Protein AF-A0ABD3ZA60-F1 (afdb_monomer_lite)

Organism: NCBI:txid910996

InterPro domains:
  IPR058008 Phage tail protein, C-terminal domain [PF25670] (2-77)

Radius of gyration: 14.77 Å; chains: 1; bounding box: 44×27×37 Å

Secondary structure (DSSP, 8-state):
---PPPS-TTSSGGGTT----B-TTS-BSEEEEEEE-TTS-EEEEEEE---TTS-GGGS---TT--TT-B-PPPTT-

Foldseek 3Di:
DDDDQDLDCPPCPPQSVDDADADPVRHGQWDWDWDQDPVRDIDIWIFGAFPPVDDPVPGNDDPPHDGRHTDDDDPPD

pLDDT: mean 78.67, std 17.87, range [32.47, 95.44]

Sequence (77 aa):
NILGPHSDKAWGGIDGGFEIPKDRNGQRLLWLDYEVDADGSILVKTYHRTYPEAPAFARNIKDGYEESDPIDIPSDQ

Structure (mmCIF, N/CA/C/O backbone):
data_AF-A0ABD3ZA60-F1
#
_entry.id   AF-A0ABD3ZA60-F1
#
loop_
_atom_site.group_PDB
_atom_site.id
_atom_site.type_symbol
_atom_site.label_atom_id
_atom_site.label_alt_id
_atom_site.label_comp_id
_atom_site.label_asym_id
_atom_site.label_entity_id
_atom_site.label_seq_id
_atom_site.pdbx_PDB_ins_code
_atom_site.Cartn_x
_atom_site.Cartn_y
_atom_site.Cartn_z
_atom_site.occupancy
_atom_site.B_iso_or_equiv
_atom_site.auth_seq_id
_atom_site.auth_comp_id
_atom_site.auth_asym_id
_atom_site.auth_atom_id
_atom_site.pdbx_PDB_model_num
ATOM 1 N N . ASN A 1 1 ? 29.820 -5.953 -4.722 1.00 35.88 1 ASN A N 1
ATOM 2 C CA . ASN A 1 1 ? 29.195 -6.147 -6.043 1.00 35.88 1 ASN A CA 1
ATOM 3 C C . ASN A 1 1 ? 27.697 -6.008 -5.832 1.00 35.88 1 ASN A C 1
ATOM 5 O O . ASN A 1 1 ? 27.101 -6.927 -5.290 1.00 35.88 1 ASN A O 1
ATOM 9 N N . ILE A 1 2 ? 27.138 -4.820 -6.063 1.00 32.47 2 ILE A N 1
ATOM 10 C CA . ILE A 1 2 ? 25.704 -4.574 -5.859 1.00 32.47 2 ILE A CA 1
ATOM 11 C C . ILE A 1 2 ? 25.021 -4.999 -7.156 1.00 32.47 2 ILE A C 1
ATOM 13 O O . ILE A 1 2 ? 25.199 -4.356 -8.187 1.00 32.47 2 ILE A O 1
ATOM 17 N N . LEU A 1 3 ? 24.331 -6.136 -7.112 1.00 46.00 3 LEU A N 1
ATOM 18 C CA . LEU A 1 3 ? 23.486 -6.605 -8.202 1.00 46.00 3 LEU A CA 1
ATOM 19 C C . LEU A 1 3 ? 22.217 -5.747 -8.173 1.00 46.00 3 LEU A C 1
ATOM 21 O O . LEU A 1 3 ? 21.384 -5.907 -7.286 1.00 46.00 3 LEU A O 1
ATOM 25 N N . GLY A 1 4 ? 22.126 -4.782 -9.089 1.00 51.06 4 GLY A N 1
ATOM 26 C CA . GLY A 1 4 ? 20.880 -4.065 -9.351 1.00 51.06 4 GLY A CA 1
ATOM 27 C C . GLY A 1 4 ? 19.819 -5.016 -9.924 1.00 51.06 4 GLY A C 1
ATOM 28 O O . GLY A 1 4 ? 20.186 -6.050 -10.493 1.00 51.06 4 GLY A O 1
ATOM 29 N N . PRO A 1 5 ? 18.521 -4.701 -9.762 1.00 46.34 5 PRO A N 1
ATOM 30 C CA . PRO A 1 5 ? 17.430 -5.551 -10.226 1.00 46.34 5 PRO A CA 1
ATOM 31 C C . PRO A 1 5 ? 17.563 -5.786 -11.734 1.00 46.34 5 PRO A C 1
ATOM 33 O O . PRO A 1 5 ? 17.549 -4.854 -12.535 1.00 46.34 5 PRO A O 1
ATOM 36 N N . HIS A 1 6 ? 17.758 -7.046 -12.118 1.00 47.41 6 HIS A N 1
ATOM 37 C CA . HIS A 1 6 ? 17.781 -7.452 -13.514 1.00 47.41 6 HIS A CA 1
ATOM 38 C C . HIS A 1 6 ? 16.333 -7.666 -13.972 1.00 47.41 6 HIS A C 1
ATOM 40 O O . HIS A 1 6 ? 15.571 -8.342 -13.287 1.00 47.41 6 HIS A O 1
ATOM 46 N N . SER A 1 7 ? 15.978 -7.066 -15.111 1.00 48.53 7 SER A N 1
ATOM 47 C CA . SER A 1 7 ? 14.641 -6.919 -15.724 1.00 48.53 7 SER A CA 1
ATOM 48 C C . SER A 1 7 ? 13.925 -8.234 -16.117 1.00 48.53 7 SER A C 1
ATOM 50 O O . SER A 1 7 ? 13.044 -8.254 -16.973 1.00 48.53 7 SER A O 1
ATOM 52 N N . ASP A 1 8 ? 14.281 -9.369 -15.517 1.00 45.31 8 ASP A N 1
ATOM 53 C CA . ASP A 1 8 ? 13.625 -10.641 -15.801 1.00 45.31 8 ASP A CA 1
ATOM 54 C C . ASP A 1 8 ? 12.560 -10.945 -14.735 1.00 45.31 8 ASP A C 1
ATOM 56 O O . ASP A 1 8 ? 12.856 -11.061 -13.542 1.00 45.31 8 ASP A O 1
ATOM 60 N N . LYS A 1 9 ? 11.303 -11.121 -15.169 1.00 47.59 9 LYS A N 1
ATOM 61 C CA . LYS A 1 9 ? 10.128 -11.459 -14.330 1.00 47.59 9 LYS A CA 1
ATOM 62 C C . LYS A 1 9 ? 10.271 -12.802 -13.582 1.00 47.59 9 LYS A C 1
ATOM 64 O O . LYS A 1 9 ? 9.354 -13.227 -12.885 1.00 47.59 9 LYS A O 1
ATOM 69 N N . ALA A 1 10 ? 11.406 -13.481 -13.729 1.00 45.56 10 ALA A N 1
ATOM 70 C CA . ALA A 1 10 ? 11.692 -14.806 -13.204 1.00 45.56 10 ALA A CA 1
ATOM 71 C C . ALA A 1 10 ? 12.193 -14.848 -11.742 1.00 45.56 10 ALA A C 1
ATOM 73 O O . ALA A 1 10 ? 12.224 -15.936 -11.174 1.00 45.56 10 ALA A O 1
ATOM 74 N N . TRP A 1 11 ? 12.570 -13.727 -11.105 1.00 46.22 11 TRP A N 1
ATOM 75 C CA . TRP A 1 11 ? 13.243 -13.766 -9.784 1.00 46.22 11 TRP A CA 1
ATOM 76 C C . TRP A 1 11 ? 12.441 -13.245 -8.575 1.00 46.22 11 TRP A C 1
ATOM 78 O O . TRP A 1 11 ? 12.917 -13.360 -7.449 1.00 46.22 11 TRP A O 1
ATOM 88 N N . GLY A 1 12 ? 11.223 -12.725 -8.766 1.00 48.88 12 GLY A N 1
ATOM 89 C CA . GLY A 1 12 ? 10.475 -12.030 -7.703 1.00 48.88 12 GLY A CA 1
ATOM 90 C C . GLY A 1 12 ? 9.061 -12.537 -7.394 1.00 48.88 12 GLY A C 1
ATOM 91 O O . GLY A 1 12 ? 8.388 -11.980 -6.528 1.00 48.88 12 GLY A O 1
ATOM 92 N N . GLY A 1 13 ? 8.586 -13.565 -8.105 1.00 51.41 13 GLY A N 1
ATOM 93 C CA . GLY A 1 13 ? 7.168 -13.945 -8.089 1.00 51.41 13 GLY A CA 1
ATOM 94 C C . GLY A 1 13 ? 6.265 -12.875 -8.725 1.00 51.41 13 GLY A C 1
ATOM 95 O O . GLY A 1 13 ? 6.753 -11.957 -9.379 1.00 51.41 13 GLY A O 1
ATOM 96 N N . ILE A 1 14 ? 4.943 -12.992 -8.537 1.00 53.84 14 ILE A N 1
ATOM 97 C CA . ILE A 1 14 ? 3.930 -12.052 -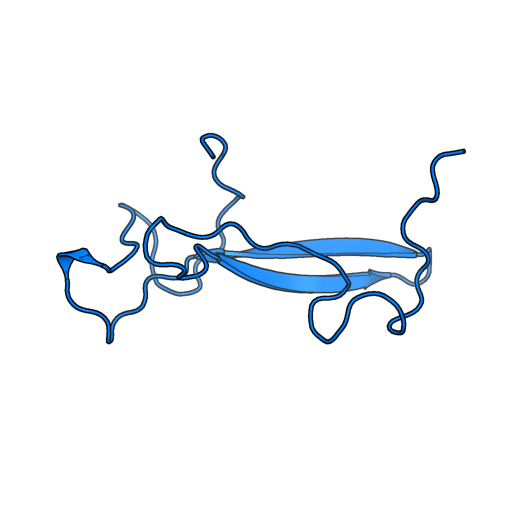9.076 1.00 53.84 14 ILE A CA 1
ATOM 98 C C . ILE A 1 14 ? 4.214 -10.583 -8.706 1.00 53.84 14 ILE A C 1
ATOM 100 O O . ILE A 1 14 ? 3.869 -9.693 -9.473 1.00 53.84 14 ILE A O 1
ATOM 104 N N . ASP A 1 15 ? 4.884 -10.348 -7.575 1.00 57.78 15 ASP A N 1
ATOM 105 C CA . ASP A 1 15 ? 5.144 -9.018 -7.017 1.00 57.78 15 ASP A CA 1
ATOM 106 C C . ASP A 1 15 ? 6.524 -8.443 -7.430 1.00 57.78 15 ASP A C 1
ATOM 108 O O . ASP A 1 15 ? 6.975 -7.464 -6.847 1.00 57.78 15 ASP A O 1
ATOM 112 N N . GLY A 1 16 ? 7.255 -9.049 -8.379 1.00 63.56 16 GLY A N 1
ATOM 113 C CA . GLY A 1 16 ? 8.500 -8.468 -8.920 1.00 63.56 16 GLY A CA 1
ATOM 114 C C . GLY A 1 16 ? 9.683 -8.366 -7.940 1.00 63.56 16 GLY A C 1
ATOM 115 O O . GLY A 1 16 ? 10.683 -7.730 -8.259 1.00 63.56 16 GLY A O 1
ATOM 116 N N . GLY A 1 17 ? 9.602 -9.011 -6.769 1.00 69.62 17 GLY A N 1
ATOM 117 C CA . GLY A 1 17 ? 10.643 -8.981 -5.733 1.00 69.62 17 GLY A CA 1
ATOM 118 C C . GLY A 1 17 ? 10.512 -7.816 -4.748 1.00 69.62 17 GLY A C 1
ATOM 119 O O . GLY A 1 17 ? 11.390 -7.641 -3.904 1.00 69.62 17 GLY A O 1
ATOM 120 N N . PHE A 1 18 ? 9.426 -7.040 -4.825 1.00 73.62 18 PHE A N 1
ATOM 121 C CA . PHE A 1 18 ? 9.107 -6.006 -3.845 1.00 73.62 18 PHE A CA 1
ATOM 122 C C . PHE A 1 18 ? 8.531 -6.618 -2.562 1.00 73.62 18 PHE A C 1
ATOM 124 O O . PHE A 1 18 ? 7.650 -7.479 -2.603 1.00 73.62 18 PHE A O 1
ATOM 131 N N . GLU A 1 19 ? 8.980 -6.131 -1.406 1.00 80.75 19 GLU A N 1
ATOM 132 C CA . GLU A 1 19 ? 8.338 -6.420 -0.124 1.00 80.75 19 GLU A CA 1
ATOM 133 C C . GLU A 1 19 ? 7.419 -5.256 0.261 1.00 80.75 19 GLU A C 1
ATOM 135 O O . GLU A 1 19 ? 7.870 -4.133 0.474 1.00 80.75 19 GLU A O 1
ATOM 140 N N . ILE A 1 20 ? 6.110 -5.521 0.326 1.00 84.44 20 ILE A N 1
ATOM 141 C CA . ILE A 1 20 ? 5.116 -4.515 0.717 1.00 84.44 20 ILE A CA 1
ATOM 142 C C . ILE A 1 20 ? 5.049 -4.443 2.249 1.00 84.44 20 ILE A C 1
ATOM 144 O O . ILE A 1 20 ? 4.841 -5.494 2.870 1.00 84.44 20 ILE A O 1
ATOM 148 N N . PRO A 1 21 ? 5.143 -3.239 2.853 1.00 84.75 21 PRO A N 1
ATOM 149 C CA . PRO A 1 21 ? 4.982 -3.052 4.289 1.00 84.75 21 PRO A CA 1
ATOM 150 C C . PRO A 1 21 ? 3.678 -3.654 4.813 1.00 84.75 21 PRO A C 1
ATOM 152 O O . PRO A 1 21 ? 2.625 -3.590 4.162 1.00 84.75 21 PRO A O 1
ATOM 155 N N . LYS A 1 22 ? 3.754 -4.244 6.006 1.00 88.50 22 LYS A N 1
ATOM 156 C CA . LYS A 1 22 ? 2.625 -4.909 6.655 1.00 88.50 22 LYS A CA 1
ATOM 157 C C . LYS A 1 22 ? 2.364 -4.296 8.017 1.00 88.50 22 LYS A C 1
ATOM 159 O O . LYS A 1 22 ? 3.294 -3.991 8.755 1.00 88.50 22 LYS A O 1
ATOM 164 N N . ASP A 1 23 ? 1.091 -4.196 8.361 1.00 84.94 23 ASP A N 1
ATOM 165 C CA . ASP A 1 23 ? 0.663 -3.888 9.717 1.00 84.94 23 ASP A CA 1
ATOM 166 C C . ASP A 1 23 ? 0.967 -5.067 10.667 1.00 84.94 23 ASP A C 1
ATOM 168 O O . ASP A 1 23 ? 1.223 -6.202 10.248 1.00 84.94 23 ASP A O 1
ATOM 172 N N . ARG A 1 24 ? 0.877 -4.823 11.977 1.00 85.00 24 ARG A N 1
ATOM 173 C CA . ARG A 1 24 ? 1.038 -5.805 13.062 1.00 85.00 24 ARG A CA 1
ATOM 174 C C . ARG A 1 24 ? 0.099 -7.004 12.934 1.00 85.00 24 ARG A C 1
ATOM 176 O O . ARG A 1 24 ? 0.402 -8.074 13.452 1.00 85.00 24 ARG A O 1
ATOM 183 N N . ASN A 1 25 ? -1.039 -6.832 12.263 1.00 84.88 25 ASN A N 1
ATOM 184 C CA . ASN A 1 25 ? -2.002 -7.899 11.982 1.00 84.88 25 ASN A CA 1
ATOM 185 C C . ASN A 1 25 ? -1.654 -8.726 10.718 1.00 84.88 25 ASN A C 1
ATOM 187 O O . ASN A 1 25 ? -2.391 -9.647 10.367 1.00 84.88 25 ASN A O 1
ATOM 191 N N . GLY A 1 26 ? -0.549 -8.410 10.033 1.00 87.44 26 GLY A N 1
ATOM 192 C CA . GLY A 1 26 ? -0.074 -9.084 8.823 1.00 87.44 26 GLY A CA 1
ATOM 193 C C . GLY A 1 26 ? -0.709 -8.598 7.515 1.00 87.44 26 GLY A C 1
ATOM 194 O O . GLY A 1 26 ? -0.330 -9.079 6.443 1.00 87.44 26 GLY A O 1
ATOM 195 N N . GLN A 1 27 ? -1.652 -7.658 7.572 1.00 89.88 27 GLN A N 1
ATOM 196 C CA . GLN A 1 27 ? -2.260 -7.052 6.392 1.00 89.88 27 GLN A CA 1
ATOM 197 C C . GLN A 1 27 ? -1.287 -6.090 5.706 1.00 89.88 27 GLN A C 1
ATOM 199 O O . GLN A 1 27 ? -0.506 -5.408 6.360 1.00 89.88 27 GLN A O 1
ATOM 204 N N . ARG A 1 28 ? -1.323 -6.034 4.372 1.00 90.06 28 ARG A N 1
ATOM 205 C CA . ARG A 1 28 ? -0.467 -5.143 3.579 1.00 90.06 28 ARG A CA 1
ATOM 206 C C . ARG A 1 28 ? -1.020 -3.722 3.649 1.00 90.06 28 ARG A C 1
ATOM 208 O O . ARG A 1 28 ? -2.205 -3.530 3.417 1.00 90.06 28 ARG A O 1
ATOM 215 N N . LEU A 1 29 ? -0.172 -2.732 3.893 1.00 90.00 29 LEU A N 1
ATOM 216 C CA . LEU A 1 29 ? -0.615 -1.339 4.046 1.00 90.00 29 LEU A CA 1
ATOM 217 C C . LEU A 1 29 ? -0.976 -0.658 2.717 1.00 90.00 29 LEU A C 1
ATOM 219 O O . LEU A 1 29 ? -1.658 0.365 2.710 1.00 90.00 29 LEU A O 1
ATOM 223 N N . LEU A 1 30 ? -0.508 -1.221 1.602 1.00 91.56 30 LEU A N 1
ATOM 224 C CA . LEU A 1 30 ? -0.585 -0.625 0.274 1.00 91.56 30 LEU A CA 1
ATOM 225 C C . LEU A 1 30 ? -0.958 -1.673 -0.780 1.00 91.56 30 LEU A C 1
ATOM 227 O O . LEU A 1 30 ? -0.671 -2.871 -0.637 1.00 91.56 30 LEU A O 1
ATOM 231 N N . TRP A 1 31 ? -1.550 -1.200 -1.868 1.00 91.81 31 TRP A N 1
ATOM 232 C CA . TRP A 1 31 ? -1.469 -1.859 -3.166 1.00 91.81 31 TRP A CA 1
ATOM 233 C C . TRP A 1 31 ? -0.203 -1.396 -3.877 1.00 91.81 31 TRP A C 1
ATOM 235 O O . TRP A 1 31 ? 0.177 -0.233 -3.759 1.00 91.81 31 TRP A O 1
ATOM 245 N N . LEU A 1 32 ? 0.439 -2.304 -4.607 1.00 90.69 32 LEU A N 1
ATOM 246 C CA . LEU A 1 32 ? 1.610 -2.005 -5.419 1.00 90.69 32 LEU A CA 1
ATOM 247 C C . LEU A 1 32 ? 1.321 -2.457 -6.842 1.00 90.69 32 LEU A C 1
ATOM 249 O O . LEU A 1 32 ? 0.953 -3.611 -7.061 1.00 90.69 32 LEU A O 1
ATOM 253 N N . ASP A 1 33 ? 1.504 -1.535 -7.772 1.00 89.69 33 ASP A N 1
ATOM 254 C CA . ASP A 1 33 ? 1.579 -1.793 -9.201 1.00 89.69 33 ASP A CA 1
ATOM 255 C C . ASP A 1 33 ? 2.957 -1.350 -9.702 1.00 89.69 33 ASP A C 1
ATOM 257 O O . ASP A 1 33 ? 3.579 -0.449 -9.123 1.00 89.69 33 ASP A O 1
ATOM 261 N N . TYR A 1 34 ? 3.465 -1.998 -10.744 1.00 87.88 34 TYR A N 1
ATOM 262 C CA . TYR A 1 34 ? 4.763 -1.648 -11.303 1.00 87.88 34 TYR A CA 1
ATOM 263 C C . TYR A 1 34 ? 4.838 -1.884 -12.807 1.00 87.88 34 TYR A C 1
ATOM 265 O O . TYR A 1 34 ? 4.318 -2.858 -13.352 1.00 87.88 34 TYR A O 1
ATOM 273 N N . GLU A 1 35 ? 5.569 -0.998 -13.470 1.00 87.06 35 GLU A N 1
ATOM 274 C CA . GLU A 1 35 ? 5.877 -1.077 -14.892 1.00 87.06 35 GLU A CA 1
ATOM 275 C C . GLU A 1 35 ? 7.394 -1.112 -15.065 1.00 87.06 35 GLU A C 1
ATOM 277 O O . GLU A 1 35 ? 8.132 -0.460 -14.326 1.00 87.06 35 GLU A O 1
ATOM 282 N N . VAL A 1 36 ? 7.861 -1.914 -16.020 1.00 85.00 36 VAL A N 1
ATOM 283 C CA . VAL A 1 36 ? 9.278 -2.000 -16.378 1.00 85.00 36 VAL A CA 1
ATOM 284 C C . VAL A 1 36 ? 9.430 -1.439 -17.779 1.00 85.00 36 VAL A C 1
ATOM 286 O O . VAL A 1 36 ? 8.853 -1.982 -18.727 1.00 85.00 36 VAL A O 1
ATOM 289 N N . ASP A 1 37 ? 10.191 -0.360 -17.896 1.00 86.69 37 ASP A N 1
ATOM 290 C CA . ASP A 1 37 ? 10.447 0.308 -19.163 1.00 86.69 37 ASP A CA 1
ATOM 291 C C . ASP A 1 37 ? 11.495 -0.445 -19.991 1.00 86.69 37 ASP A C 1
ATOM 293 O O . ASP A 1 37 ? 12.247 -1.296 -19.506 1.00 86.69 37 ASP A O 1
ATOM 297 N N . ALA A 1 38 ? 11.553 -0.132 -21.287 1.00 87.06 38 ALA A N 1
ATOM 298 C CA . ALA A 1 38 ? 12.446 -0.803 -22.233 1.00 87.06 38 ALA A CA 1
ATOM 299 C C . ALA A 1 38 ? 13.942 -0.617 -21.907 1.00 87.06 38 ALA A C 1
ATOM 301 O O . ALA A 1 38 ? 14.764 -1.437 -22.315 1.00 87.06 38 ALA A O 1
ATOM 302 N N . ASP A 1 39 ? 14.296 0.444 -21.179 1.00 89.12 39 ASP A N 1
ATOM 303 C CA . ASP A 1 39 ? 15.653 0.709 -20.692 1.00 89.12 39 ASP A CA 1
ATOM 304 C C . ASP A 1 39 ? 15.979 -0.024 -19.376 1.00 89.12 39 ASP A C 1
ATOM 306 O O . ASP A 1 39 ? 17.105 0.057 -18.879 1.00 89.12 39 ASP A O 1
ATOM 310 N N . GLY A 1 40 ? 15.016 -0.774 -18.832 1.00 81.19 40 GLY A N 1
ATOM 311 C CA . GLY A 1 40 ? 15.131 -1.502 -17.574 1.00 81.19 40 GLY A CA 1
ATOM 312 C C . GLY A 1 40 ? 14.850 -0.657 -16.332 1.00 81.19 40 GLY A C 1
ATOM 313 O O . GLY A 1 40 ? 15.023 -1.172 -15.225 1.00 81.19 40 GLY A O 1
ATOM 314 N N . SER A 1 41 ? 14.429 0.603 -16.477 1.00 84.94 41 SER A N 1
ATOM 315 C CA . SER A 1 41 ? 13.922 1.380 -15.345 1.00 84.94 41 SER A CA 1
ATOM 316 C C . SER A 1 41 ? 12.569 0.840 -14.870 1.00 84.94 41 SER A C 1
ATOM 318 O O . SER A 1 41 ? 11.846 0.170 -15.608 1.00 84.94 41 SER A O 1
ATOM 320 N N . ILE A 1 42 ? 12.266 1.056 -13.587 1.00 85.31 42 ILE A N 1
ATOM 321 C CA . ILE A 1 42 ? 11.054 0.537 -12.949 1.00 85.31 42 ILE A CA 1
ATOM 322 C C . ILE A 1 42 ? 10.260 1.708 -12.386 1.00 85.31 42 ILE A C 1
ATOM 324 O O . ILE A 1 42 ? 10.753 2.440 -11.525 1.00 85.31 42 ILE A O 1
ATOM 328 N N . LEU A 1 43 ? 9.018 1.847 -12.841 1.00 88.31 43 LEU A N 1
ATOM 329 C CA . LEU A 1 43 ? 8.040 2.756 -12.267 1.00 88.31 43 LEU A CA 1
ATOM 330 C C . LEU A 1 43 ? 7.206 1.994 -11.240 1.00 88.31 43 LEU A C 1
ATOM 332 O O . LEU A 1 43 ? 6.489 1.062 -11.592 1.00 88.31 43 LEU A O 1
ATOM 336 N N . VAL A 1 44 ? 7.281 2.410 -9.977 1.00 88.38 44 VAL A N 1
ATOM 337 C CA . VAL A 1 44 ? 6.474 1.848 -8.887 1.00 88.38 44 VAL A CA 1
ATOM 338 C C . VAL A 1 44 ? 5.329 2.802 -8.570 1.00 88.38 44 VAL A C 1
ATOM 340 O O . VAL A 1 44 ? 5.548 4.001 -8.400 1.00 88.38 44 VAL A O 1
ATOM 343 N N . LYS A 1 45 ? 4.111 2.266 -8.478 1.00 91.00 45 LYS A N 1
ATOM 344 C CA . LYS A 1 45 ? 2.896 3.001 -8.116 1.00 91.00 45 LYS A CA 1
ATOM 345 C C . LYS A 1 45 ? 2.288 2.359 -6.876 1.00 91.00 45 LYS A C 1
ATOM 347 O O . LYS A 1 45 ? 2.056 1.150 -6.843 1.00 91.00 45 LYS A O 1
ATOM 352 N N . THR A 1 46 ? 2.027 3.164 -5.859 1.00 92.06 46 THR A N 1
ATOM 353 C CA . THR A 1 46 ? 1.465 2.707 -4.588 1.00 92.06 46 THR A CA 1
ATOM 354 C C . THR A 1 46 ? 0.119 3.358 -4.328 1.00 92.06 46 THR A C 1
ATOM 356 O O . THR A 1 46 ? -0.084 4.542 -4.604 1.00 92.06 46 THR A O 1
ATOM 359 N N . TYR A 1 47 ? -0.808 2.569 -3.792 1.00 93.88 47 TYR A N 1
ATOM 360 C CA . TYR A 1 47 ? -2.170 3.016 -3.521 1.00 93.88 47 TYR A CA 1
ATOM 361 C C . TYR A 1 47 ? -2.616 2.608 -2.123 1.00 93.88 47 TYR A C 1
ATOM 363 O O . TYR A 1 47 ? -2.200 1.570 -1.598 1.00 93.88 47 TYR A O 1
ATOM 371 N N . HIS A 1 48 ? -3.468 3.429 -1.519 1.00 94.44 48 HIS A N 1
ATOM 372 C CA . HIS A 1 48 ? -3.979 3.215 -0.178 1.00 94.44 48 HIS A CA 1
ATOM 373 C C . HIS A 1 48 ? -4.867 1.970 -0.128 1.00 94.44 48 HIS A C 1
ATOM 375 O O . HIS A 1 48 ? -5.670 1.713 -1.025 1.00 94.44 48 HIS A O 1
ATOM 381 N N . ARG A 1 49 ? -4.706 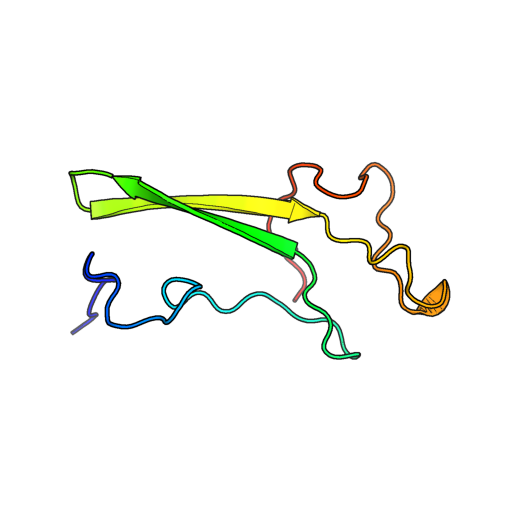1.179 0.934 1.00 93.88 49 ARG A N 1
ATOM 382 C CA . ARG A 1 49 ? -5.432 -0.071 1.148 1.00 93.88 49 ARG A CA 1
ATOM 383 C C . ARG A 1 49 ? -6.038 -0.075 2.543 1.00 93.88 49 ARG A C 1
ATOM 385 O O . ARG A 1 49 ? -5.305 -0.128 3.526 1.00 93.88 49 ARG A O 1
ATOM 392 N N . THR A 1 50 ? -7.364 -0.047 2.609 1.00 93.12 50 THR A N 1
ATOM 393 C CA . THR A 1 50 ? -8.177 0.195 3.812 1.00 93.12 50 THR A CA 1
ATOM 394 C C . THR A 1 50 ? -8.762 -1.075 4.431 1.00 93.12 50 THR A C 1
ATOM 396 O O . THR A 1 50 ? -8.979 -1.111 5.642 1.00 93.12 50 THR A O 1
ATOM 399 N N . TYR A 1 51 ? -8.997 -2.124 3.630 1.00 92.56 51 TYR A N 1
ATOM 400 C CA . TYR A 1 51 ? -9.702 -3.358 4.022 1.00 92.56 51 TYR A CA 1
ATOM 401 C C . TYR A 1 51 ? -11.116 -3.116 4.592 1.00 92.56 51 TYR A C 1
ATOM 403 O O . TYR A 1 51 ? -11.369 -3.401 5.765 1.00 92.56 51 TYR A O 1
ATOM 411 N N . PRO A 1 52 ? -12.087 -2.657 3.781 1.00 90.31 52 PRO A N 1
ATOM 412 C CA . PRO A 1 52 ? -13.424 -2.295 4.268 1.00 90.31 52 PRO A CA 1
ATOM 413 C C . PRO A 1 52 ? -14.180 -3.463 4.925 1.00 90.31 52 PRO A C 1
ATOM 415 O O . PRO A 1 52 ? -14.951 -3.253 5.859 1.00 90.31 52 PRO A O 1
ATOM 418 N N . GLU A 1 53 ? -13.905 -4.701 4.518 1.00 90.50 53 GLU A N 1
ATOM 419 C CA . GLU A 1 53 ? -14.519 -5.907 5.093 1.00 90.50 53 GLU A CA 1
ATOM 420 C C . GLU A 1 53 ? -13.892 -6.343 6.434 1.00 90.50 53 GLU A C 1
ATOM 422 O O . GLU A 1 53 ? -14.428 -7.212 7.122 1.00 90.50 53 GLU A O 1
ATOM 427 N N . ALA A 1 54 ? -12.760 -5.757 6.842 1.00 90.94 54 ALA A N 1
ATOM 428 C CA . ALA A 1 54 ? -12.147 -6.044 8.136 1.00 90.94 54 ALA A CA 1
ATOM 429 C C . ALA A 1 54 ? -12.913 -5.356 9.287 1.00 90.94 54 ALA A C 1
ATOM 431 O O . ALA A 1 54 ? -13.584 -4.337 9.072 1.00 90.94 54 ALA A O 1
ATOM 432 N N . PRO A 1 55 ? -12.802 -5.859 10.534 1.00 93.00 55 PRO A N 1
ATOM 433 C CA . PRO A 1 55 ? -13.305 -5.156 11.712 1.00 93.00 55 PRO A CA 1
ATOM 434 C C . PRO A 1 55 ? -12.756 -3.729 11.787 1.00 93.00 55 PRO A C 1
ATOM 436 O O . PRO A 1 55 ? -11.582 -3.519 11.503 1.00 93.00 55 PRO A O 1
ATOM 439 N N . ALA A 1 56 ? -13.568 -2.761 12.226 1.00 91.62 56 ALA A N 1
ATOM 440 C CA . ALA A 1 56 ? -13.216 -1.335 12.186 1.00 91.62 56 ALA A CA 1
ATOM 441 C C . ALA A 1 56 ? -11.857 -0.996 12.829 1.00 91.62 56 ALA A C 1
ATOM 443 O O . ALA A 1 56 ? -11.143 -0.144 12.318 1.00 91.62 56 ALA A O 1
ATOM 444 N N . PHE A 1 57 ? -11.472 -1.692 13.905 1.00 88.94 57 PHE A N 1
ATOM 445 C CA . PHE A 1 57 ? -10.190 -1.482 14.591 1.00 88.94 57 PHE A CA 1
ATOM 446 C C . PHE A 1 57 ? -8.966 -2.006 13.820 1.00 88.94 57 PHE A C 1
ATOM 448 O O . PHE A 1 57 ? -7.841 -1.672 14.172 1.00 88.94 57 PHE A O 1
ATOM 455 N N . ALA A 1 58 ? -9.179 -2.875 12.832 1.00 88.56 58 ALA A N 1
ATOM 456 C CA . ALA A 1 58 ? -8.142 -3.496 12.010 1.00 88.56 58 ALA A CA 1
ATOM 457 C C . ALA A 1 58 ? -8.086 -2.900 10.595 1.00 88.56 58 ALA A C 1
ATOM 459 O O . ALA A 1 58 ? -7.304 -3.368 9.772 1.00 88.56 58 ALA A O 1
ATOM 460 N N . ARG A 1 59 ? -8.928 -1.903 10.298 1.00 92.12 59 ARG A N 1
ATOM 461 C CA . ARG A 1 59 ? -8.905 -1.183 9.026 1.00 92.12 59 ARG A CA 1
ATOM 462 C C . ARG A 1 59 ? -7.774 -0.169 9.038 1.00 92.12 59 ARG A C 1
ATOM 464 O O . ARG A 1 59 ? -7.603 0.569 10.006 1.00 92.12 59 ARG A O 1
ATOM 471 N N . ASN A 1 60 ? -7.059 -0.086 7.929 1.00 90.50 60 ASN A N 1
ATOM 472 C CA . ASN A 1 60 ? -6.026 0.917 7.723 1.00 90.50 60 ASN A CA 1
ATOM 473 C C . ASN A 1 60 ? -6.670 2.191 7.158 1.00 90.50 60 ASN A C 1
ATOM 475 O O . ASN A 1 60 ? -6.607 2.432 5.960 1.00 90.50 60 ASN A O 1
ATOM 479 N N . ILE A 1 61 ? -7.366 2.956 8.003 1.00 91.50 61 ILE A N 1
ATOM 480 C CA . ILE A 1 61 ? -8.002 4.221 7.600 1.00 91.50 61 ILE A CA 1
ATOM 481 C C . ILE A 1 61 ? -7.048 5.380 7.879 1.00 91.50 61 ILE A C 1
ATOM 483 O O . ILE A 1 61 ? -6.542 5.515 8.994 1.00 91.50 61 ILE A O 1
ATOM 487 N N . LYS A 1 62 ? -6.840 6.234 6.873 1.00 89.06 62 LYS A N 1
ATOM 488 C CA . LYS A 1 62 ? -6.0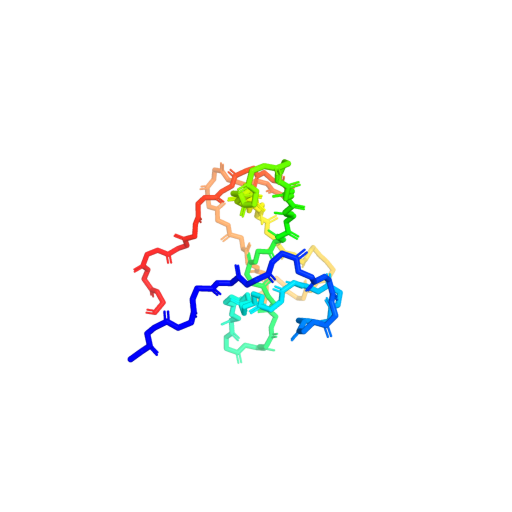34 7.454 6.970 1.00 89.06 62 LYS A CA 1
ATOM 489 C C . LYS A 1 62 ? -6.864 8.664 6.548 1.00 89.06 62 LYS A C 1
ATOM 491 O O . LYS A 1 62 ? -7.460 8.662 5.476 1.00 89.06 62 LYS A O 1
ATOM 496 N N . ASP A 1 63 ? -6.865 9.713 7.368 1.00 90.44 63 ASP A N 1
ATOM 497 C CA . ASP A 1 63 ? -7.593 10.945 7.055 1.00 90.44 63 ASP A CA 1
ATOM 498 C C . ASP A 1 63 ? -7.124 11.540 5.719 1.00 90.44 63 ASP A C 1
ATOM 500 O O . ASP A 1 63 ? -5.927 11.746 5.498 1.00 90.44 63 ASP A O 1
ATOM 504 N N . GLY A 1 64 ? -8.086 11.825 4.840 1.00 91.50 64 GLY A N 1
ATOM 505 C CA . GLY A 1 64 ? -7.838 12.393 3.515 1.00 91.50 64 GLY A CA 1
ATOM 506 C C . GLY A 1 64 ? -7.482 11.385 2.417 1.00 91.50 64 GLY A C 1
ATOM 507 O O . GLY A 1 64 ? -7.111 11.834 1.339 1.00 91.50 64 GLY A O 1
ATOM 508 N N . TYR A 1 65 ? -7.593 10.075 2.671 1.00 91.69 65 TYR A N 1
ATOM 509 C CA . TYR A 1 65 ? -7.364 9.023 1.675 1.00 91.69 65 TYR A CA 1
ATOM 510 C C . TYR A 1 65 ? -8.500 7.994 1.665 1.00 91.69 65 TYR A C 1
ATOM 512 O O . TYR A 1 65 ? -8.946 7.530 2.717 1.00 91.69 65 TYR A O 1
ATOM 520 N N . GLU A 1 66 ? -8.929 7.603 0.470 1.00 93.69 66 GLU A N 1
ATOM 521 C CA . GLU A 1 66 ? -9.883 6.524 0.215 1.00 93.69 66 GLU A CA 1
ATOM 522 C C . GLU A 1 66 ? -9.184 5.250 -0.299 1.00 93.69 66 GLU A C 1
ATOM 524 O O . GLU A 1 66 ? -7.987 5.226 -0.590 1.00 93.69 66 GLU A O 1
ATOM 529 N N . GLU A 1 67 ? -9.924 4.141 -0.384 1.00 93.50 67 GLU A N 1
ATOM 530 C CA . GLU A 1 67 ? -9.416 2.896 -0.970 1.00 93.50 67 GLU A CA 1
ATOM 531 C C . GLU A 1 67 ? -8.932 3.137 -2.405 1.00 93.50 67 GLU A C 1
ATOM 533 O O . GLU A 1 67 ? -9.672 3.647 -3.240 1.00 93.50 67 GLU A O 1
ATOM 538 N N . SER A 1 68 ? -7.726 2.663 -2.717 1.00 93.69 68 SER A N 1
ATOM 539 C CA . SER A 1 68 ? -7.066 2.820 -4.019 1.00 93.69 68 SER A CA 1
ATOM 540 C C . SER A 1 68 ? -6.627 4.246 -4.375 1.00 93.69 68 SER A C 1
ATOM 542 O O . SER A 1 68 ? -6.143 4.448 -5.489 1.00 93.69 68 SER A O 1
ATOM 544 N N . ASP A 1 69 ? -6.705 5.215 -3.457 1.00 95.44 69 ASP A N 1
ATOM 545 C CA . ASP A 1 69 ? -6.116 6.533 -3.701 1.00 95.44 69 ASP A CA 1
ATOM 546 C C . ASP A 1 69 ? -4.588 6.440 -3.811 1.00 95.44 69 ASP A C 1
ATO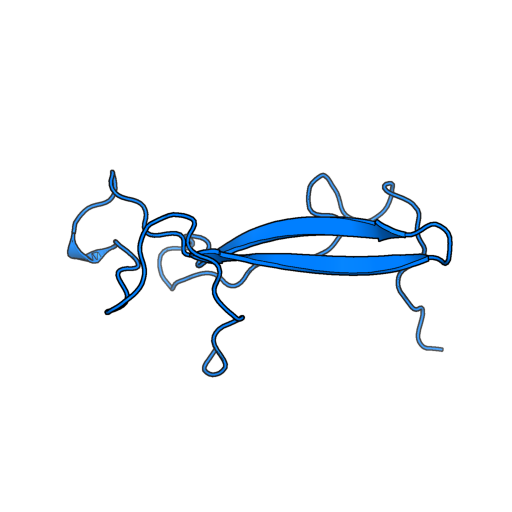M 548 O O . ASP A 1 69 ? -3.962 5.707 -3.036 1.00 95.44 69 ASP A O 1
ATOM 552 N N . PRO A 1 70 ? -3.948 7.185 -4.733 1.00 95.00 70 PRO A N 1
ATOM 553 C CA . PRO A 1 70 ? -2.496 7.261 -4.797 1.00 95.00 70 PRO A CA 1
ATOM 554 C C . PRO A 1 70 ? -1.929 7.763 -3.470 1.00 95.00 70 PRO A C 1
ATOM 556 O O . PRO A 1 70 ? -2.312 8.827 -2.982 1.00 95.00 70 PRO A O 1
ATOM 559 N N . ILE A 1 71 ? -0.995 7.013 -2.894 1.00 91.00 71 ILE A N 1
ATOM 560 C CA . ILE A 1 71 ? -0.340 7.386 -1.640 1.00 91.00 71 ILE A CA 1
ATOM 561 C C . ILE A 1 71 ? 1.129 6.994 -1.691 1.00 91.00 71 ILE A C 1
ATOM 563 O O . ILE A 1 71 ? 1.484 5.962 -2.260 1.00 91.00 71 ILE A O 1
ATOM 567 N N . ASP A 1 72 ? 1.978 7.813 -1.082 1.00 84.69 72 ASP A N 1
ATOM 568 C CA . ASP A 1 72 ? 3.393 7.496 -0.933 1.00 84.69 72 ASP A CA 1
ATOM 569 C C . ASP A 1 72 ? 3.620 6.430 0.154 1.00 84.69 72 ASP A C 1
ATOM 571 O O . ASP A 1 72 ? 2.768 6.193 1.021 1.00 84.69 72 ASP A O 1
ATOM 575 N N . ILE A 1 73 ? 4.783 5.786 0.115 1.00 73.12 73 ILE A N 1
ATOM 576 C CA . ILE A 1 73 ? 5.186 4.800 1.113 1.00 73.12 73 ILE A CA 1
ATOM 577 C C . ILE A 1 73 ? 5.326 5.517 2.468 1.00 73.12 73 ILE A C 1
ATOM 579 O O . I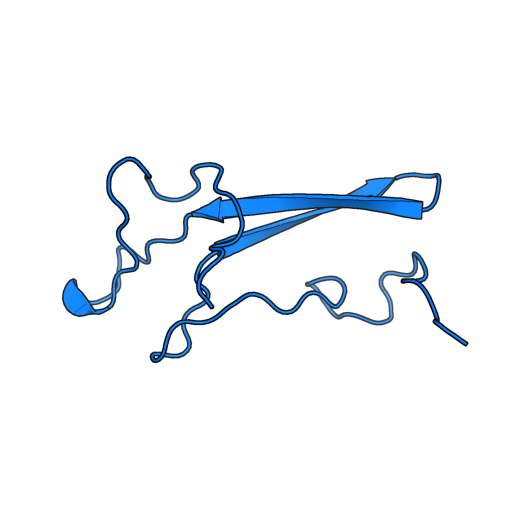LE A 1 73 ? 6.074 6.492 2.566 1.00 73.12 73 ILE A O 1
ATOM 583 N N . PRO A 1 74 ? 4.630 5.063 3.528 1.00 67.94 74 PRO A N 1
ATOM 584 C CA . PRO A 1 74 ? 4.740 5.670 4.850 1.00 67.94 74 PRO A CA 1
ATOM 585 C C . PRO A 1 74 ? 6.198 5.721 5.323 1.00 67.94 74 PRO A C 1
ATOM 587 O O . PRO A 1 74 ? 6.8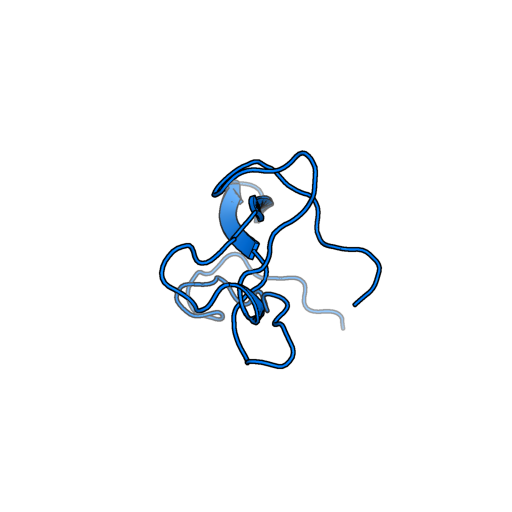96 4.709 5.308 1.00 67.94 74 PRO A O 1
ATOM 590 N N . SER A 1 75 ? 6.658 6.901 5.745 1.00 63.59 75 SER A N 1
ATOM 591 C CA . SER A 1 75 ? 8.052 7.143 6.143 1.00 63.59 75 SER A CA 1
ATOM 592 C C . SER A 1 75 ? 8.418 6.596 7.528 1.00 63.59 75 SER A C 1
ATOM 594 O O . SER A 1 75 ? 9.581 6.652 7.915 1.00 63.59 75 SER A O 1
ATOM 596 N N . ASP A 1 76 ? 7.434 6.139 8.300 1.00 57.75 76 ASP A N 1
ATOM 597 C CA . ASP A 1 76 ? 7.524 5.808 9.726 1.00 57.75 76 ASP A CA 1
ATOM 598 C C . ASP A 1 76 ? 7.371 4.306 10.033 1.00 57.75 76 ASP A C 1
ATOM 600 O O . ASP A 1 76 ? 6.905 3.939 11.111 1.00 57.75 76 ASP A O 1
ATOM 604 N N . GLN A 1 77 ? 7.775 3.441 9.097 1.00 50.03 77 GLN A N 1
ATOM 605 C CA . GLN A 1 77 ? 7.905 1.997 9.343 1.00 50.03 77 GLN A CA 1
ATOM 606 C C . GLN A 1 77 ? 9.099 1.662 10.246 1.00 50.03 77 GLN A C 1
ATOM 608 O O . GLN A 1 77 ? 10.209 2.180 9.987 1.00 50.03 77 GLN A O 1
#